Protein AF-T1RTM2-F1 (afdb_monomer_lite)

Secondary structure (DSSP, 8-state):
-------EEEPP---TTEEEE---SS--SEEETT-EEEEEE-STTEEEES-SEEEB-TTSSBSSPPPEEEE------TT---S-----------SPPPTT----

Structure (mmCIF, N/CA/C/O backbone):
data_AF-T1RTM2-F1
#
_entry.id   AF-T1RTM2-F1
#
loop_
_atom_site.group_PDB
_atom_site.id
_atom_site.type_symbol
_atom_site.label_atom_id
_atom_site.label_alt_id
_atom_site.label_comp_id
_atom_site.label_asym_id
_atom_site.label_entity_id
_atom_site.label_seq_id
_atom_site.pdbx_PDB_ins_code
_atom_site.Cartn_x
_atom_site.Cartn_y
_atom_site.Cartn_z
_atom_site.occupancy
_atom_site.B_iso_or_equiv
_atom_site.auth_seq_id
_atom_site.auth_comp_id
_atom_site.auth_asym_id
_atom_site.auth_atom_id
_atom_site.pdbx_PDB_model_num
ATOM 1 N N . LEU A 1 1 ? 16.703 -4.295 -33.563 1.00 46.75 1 LEU A N 1
ATOM 2 C CA . LEU A 1 1 ? 17.080 -4.806 -32.228 1.00 46.75 1 LEU A CA 1
ATOM 3 C C . LEU A 1 1 ? 15.974 -4.338 -31.289 1.00 46.75 1 LEU A C 1
ATOM 5 O O . LEU A 1 1 ? 15.713 -3.144 -31.346 1.00 46.75 1 LEU A O 1
ATOM 9 N N . PRO A 1 2 ? 15.235 -5.204 -30.574 1.00 63.44 2 PRO A N 1
ATOM 10 C CA . PRO A 1 2 ? 14.228 -4.711 -29.635 1.00 63.44 2 PRO A CA 1
ATOM 11 C C . PRO A 1 2 ? 14.945 -3.954 -28.512 1.00 63.44 2 PRO A C 1
ATOM 13 O O . PRO A 1 2 ? 15.909 -4.472 -27.948 1.00 63.44 2 PRO A O 1
ATOM 16 N N . GLU A 1 3 ? 14.535 -2.716 -28.248 1.00 63.16 3 GLU A N 1
ATOM 17 C CA . GLU A 1 3 ? 15.028 -1.960 -27.098 1.00 63.16 3 GLU A CA 1
ATOM 18 C C . GLU A 1 3 ?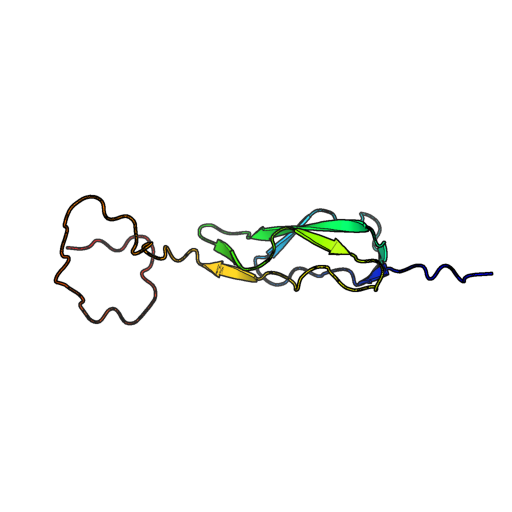 14.421 -2.580 -25.840 1.00 63.16 3 GLU A C 1
ATOM 20 O O . GLU A 1 3 ? 13.204 -2.614 -25.670 1.00 63.16 3 GLU A O 1
ATOM 25 N N . CYS A 1 4 ? 15.269 -3.151 -24.987 1.00 67.06 4 CYS A N 1
ATOM 26 C CA . CYS A 1 4 ? 14.850 -3.575 -23.662 1.00 67.06 4 CYS A CA 1
ATOM 27 C C . CYS A 1 4 ? 14.619 -2.312 -22.829 1.00 67.06 4 CYS A C 1
ATOM 29 O O . CYS A 1 4 ? 15.579 -1.714 -22.349 1.00 67.06 4 CYS A O 1
ATOM 31 N N . GLU A 1 5 ? 13.367 -1.896 -22.668 1.00 70.62 5 GLU A N 1
ATOM 32 C CA . GLU A 1 5 ? 13.032 -0.853 -21.702 1.00 70.62 5 GLU A CA 1
ATOM 33 C C . GLU A 1 5 ? 13.228 -1.427 -20.293 1.00 70.62 5 GLU A C 1
ATOM 35 O O . GLU A 1 5 ? 12.619 -2.432 -19.915 1.00 70.62 5 GLU A O 1
ATOM 40 N N . GLU A 1 6 ? 14.135 -0.831 -19.516 1.00 73.81 6 GLU A N 1
ATOM 41 C CA . GLU A 1 6 ? 14.325 -1.207 -18.117 1.00 73.81 6 GLU A CA 1
ATOM 42 C C . GLU A 1 6 ? 13.151 -0.662 -17.305 1.00 73.81 6 GLU A C 1
ATOM 44 O O . GLU A 1 6 ? 13.143 0.474 -16.830 1.00 73.81 6 GLU A O 1
ATOM 49 N N . VAL A 1 7 ? 12.113 -1.484 -17.189 1.00 85.88 7 VAL A N 1
ATOM 50 C CA . VAL A 1 7 ? 10.893 -1.076 -16.513 1.00 85.88 7 VAL A CA 1
ATOM 51 C C . VAL A 1 7 ? 11.057 -1.182 -15.004 1.00 85.88 7 VAL A C 1
ATOM 53 O O . VAL A 1 7 ? 11.312 -2.258 -14.444 1.00 85.88 7 VAL A O 1
ATOM 56 N N . SER A 1 8 ? 10.870 -0.041 -14.355 1.00 89.06 8 SER A N 1
ATOM 57 C CA . SER A 1 8 ? 10.926 0.125 -12.913 1.00 89.06 8 SER A CA 1
ATOM 58 C C . SER A 1 8 ? 9.697 0.881 -12.411 1.00 89.06 8 SER A C 1
ATOM 60 O O . SER A 1 8 ? 9.151 1.741 -13.096 1.00 89.06 8 SER A O 1
ATOM 62 N N . CYS A 1 9 ? 9.236 0.520 -11.218 1.00 89.06 9 CYS A N 1
ATOM 63 C CA . CYS A 1 9 ? 8.130 1.161 -10.525 1.00 89.06 9 CYS A CA 1
ATOM 64 C C . CYS A 1 9 ? 8.659 2.176 -9.521 1.00 89.06 9 CYS A C 1
ATOM 66 O O . CYS A 1 9 ? 9.707 1.972 -8.904 1.00 89.06 9 CYS A O 1
ATOM 68 N N . GLN A 1 10 ? 7.883 3.228 -9.282 1.00 88.88 10 GLN A N 1
ATOM 69 C CA . GLN A 1 10 ? 8.206 4.201 -8.246 1.00 88.88 10 GLN A CA 1
ATOM 70 C C . GLN A 1 10 ? 8.216 3.541 -6.860 1.00 88.88 10 GLN A C 1
ATOM 72 O O . GLN A 1 10 ? 7.303 2.777 -6.516 1.00 88.88 10 GLN A O 1
ATOM 77 N N . ARG A 1 11 ? 9.218 3.873 -6.038 1.00 88.88 11 ARG A N 1
ATOM 78 C CA . ARG A 1 11 ? 9.257 3.503 -4.620 1.00 88.88 11 ARG A CA 1
ATOM 79 C C . ARG A 1 11 ? 7.990 3.982 -3.912 1.00 88.88 11 ARG A C 1
ATOM 81 O O . ARG A 1 11 ? 7.558 5.122 -4.053 1.00 88.88 11 ARG A O 1
ATOM 88 N N . ILE A 1 12 ? 7.435 3.101 -3.086 1.00 86.94 12 ILE A N 1
ATOM 89 C CA . ILE A 1 12 ? 6.276 3.403 -2.250 1.00 86.94 12 ILE A CA 1
ATOM 90 C C . ILE A 1 12 ? 6.740 3.969 -0.911 1.00 86.94 12 ILE A C 1
ATOM 92 O O . ILE A 1 12 ? 7.540 3.343 -0.213 1.00 86.94 12 ILE A O 1
ATOM 96 N N . VAL A 1 13 ? 6.184 5.121 -0.540 1.00 85.69 13 VAL A N 1
ATOM 97 C CA . VAL A 1 13 ? 6.305 5.694 0.802 1.00 85.69 13 VAL A CA 1
ATOM 98 C C . VAL A 1 13 ? 5.071 5.260 1.602 1.00 85.69 13 VAL A C 1
ATOM 100 O O . VAL A 1 13 ? 3.958 5.634 1.227 1.00 85.69 13 VAL A O 1
ATOM 103 N N . PRO A 1 14 ? 5.215 4.414 2.640 1.00 82.00 14 PRO A N 1
ATOM 104 C CA . PRO A 1 14 ? 4.084 4.029 3.474 1.00 82.00 14 PRO A CA 1
ATOM 105 C C . PRO A 1 14 ? 3.507 5.248 4.196 1.00 82.00 14 PRO A C 1
ATOM 107 O O . PRO A 1 14 ? 4.222 5.950 4.906 1.00 82.00 14 PRO A O 1
ATOM 110 N N . GLU A 1 15 ? 2.203 5.462 4.043 1.00 80.94 15 GLU A N 1
ATOM 111 C CA . GLU A 1 15 ? 1.468 6.526 4.727 1.00 80.94 15 GLU A CA 1
ATOM 112 C C . GLU A 1 15 ? 0.646 5.944 5.889 1.00 80.94 15 GLU A C 1
ATOM 114 O O . GLU A 1 15 ? -0.017 4.908 5.756 1.00 80.94 15 GLU A O 1
ATOM 119 N N . GLY A 1 16 ? 0.657 6.628 7.036 1.00 84.81 16 GLY A N 1
ATOM 120 C CA . GLY A 1 16 ? -0.107 6.237 8.223 1.00 84.81 16 GLY A CA 1
ATOM 121 C C . GLY A 1 16 ? 0.372 4.926 8.859 1.00 84.81 16 GLY A C 1
ATOM 122 O O . GLY A 1 16 ? 1.562 4.715 9.058 1.00 84.81 16 GLY A O 1
ATOM 123 N N . ASN A 1 17 ? -0.572 4.039 9.188 1.00 87.81 17 ASN A N 1
ATOM 124 C CA . ASN A 1 17 ? -0.321 2.783 9.912 1.00 87.81 17 ASN A CA 1
ATOM 125 C C . ASN A 1 17 ? 0.113 1.621 8.998 1.00 87.81 17 ASN A C 1
ATOM 127 O O . ASN A 1 17 ? -0.018 0.456 9.368 1.00 87.81 17 ASN A O 1
ATOM 131 N N . VAL A 1 18 ? 0.559 1.903 7.774 1.00 91.06 18 VAL A N 1
ATOM 132 C CA . VAL A 1 18 ? 0.957 0.878 6.804 1.00 91.06 18 VAL A CA 1
ATOM 133 C C . VAL A 1 18 ? 2.449 0.582 6.951 1.00 91.06 18 VAL A C 1
ATOM 135 O O . VAL A 1 18 ? 3.280 1.480 6.941 1.00 91.06 18 VAL A O 1
ATOM 138 N N . ARG A 1 19 ? 2.813 -0.696 7.019 1.00 91.06 19 ARG A N 1
ATOM 139 C CA . ARG A 1 19 ? 4.188 -1.189 6.914 1.00 91.06 19 ARG A CA 1
ATOM 140 C C . ARG A 1 19 ? 4.392 -1.920 5.601 1.00 91.06 19 ARG A C 1
ATOM 142 O O . ARG A 1 19 ? 3.575 -2.759 5.231 1.00 91.06 19 ARG A O 1
ATOM 149 N N . VAL A 1 20 ? 5.510 -1.643 4.938 1.00 91.69 20 VAL A N 1
ATOM 150 C CA . VAL A 1 20 ? 5.906 -2.290 3.683 1.00 91.69 20 VAL A CA 1
ATOM 151 C C . VAL A 1 20 ? 7.207 -3.053 3.889 1.00 91.69 20 VAL A C 1
ATOM 153 O O . VAL A 1 20 ? 8.180 -2.506 4.398 1.00 91.69 20 VAL A O 1
ATOM 156 N N . ALA A 1 21 ? 7.224 -4.313 3.472 1.00 90.50 21 ALA A N 1
ATOM 157 C CA . ALA A 1 21 ? 8.401 -5.171 3.432 1.00 90.50 21 ALA A CA 1
ATOM 158 C C . ALA A 1 21 ? 8.772 -5.508 1.979 1.00 90.50 21 ALA A C 1
ATOM 160 O O . ALA A 1 21 ? 7.894 -5.609 1.120 1.00 90.50 21 ALA A O 1
ATOM 161 N N . GLY A 1 22 ? 10.067 -5.719 1.717 1.00 87.69 22 GLY A N 1
ATOM 162 C CA . GLY A 1 22 ? 10.591 -6.044 0.381 1.00 87.69 22 GLY A CA 1
ATOM 163 C C . GLY A 1 22 ? 11.098 -4.846 -0.430 1.00 87.69 22 GLY A C 1
ATOM 164 O O . GLY A 1 22 ? 11.386 -4.998 -1.617 1.00 87.69 22 GLY A O 1
ATOM 165 N N . LEU A 1 23 ? 11.209 -3.666 0.192 1.00 86.94 23 LEU A N 1
ATOM 166 C CA . LEU A 1 23 ? 11.867 -2.508 -0.416 1.00 86.94 23 LEU A CA 1
ATOM 167 C C . LEU A 1 23 ? 13.376 -2.779 -0.574 1.00 86.94 23 LEU A C 1
ATOM 169 O O . LEU A 1 23 ? 13.967 -3.395 0.316 1.00 86.94 23 LEU A O 1
ATOM 173 N N . PRO A 1 24 ? 14.002 -2.336 -1.679 1.00 82.62 24 PRO A N 1
ATOM 174 C CA . PRO A 1 24 ? 15.445 -2.453 -1.841 1.00 82.62 24 PRO A CA 1
ATOM 175 C C . PRO A 1 24 ? 16.177 -1.615 -0.784 1.00 82.62 24 PRO A C 1
ATOM 177 O O . PRO A 1 24 ? 15.733 -0.514 -0.449 1.00 82.62 24 PRO A O 1
ATOM 180 N N . ASP A 1 25 ? 17.282 -2.168 -0.275 1.00 75.75 25 ASP A N 1
ATOM 181 C CA . ASP A 1 25 ? 18.143 -1.573 0.764 1.00 75.75 25 ASP A CA 1
ATOM 182 C C . ASP A 1 25 ? 18.864 -0.314 0.260 1.00 75.75 25 ASP A C 1
ATOM 184 O O . ASP A 1 25 ? 19.049 0.661 0.984 1.00 75.75 25 ASP A O 1
ATOM 188 N N . HIS A 1 26 ? 19.184 -0.297 -1.035 1.00 73.25 26 HIS A N 1
ATOM 189 C CA . HIS A 1 26 ? 19.671 0.897 -1.701 1.00 73.25 26 HIS A CA 1
ATOM 190 C C . HIS A 1 26 ? 18.536 1.908 -1.864 1.00 73.25 26 HIS A C 1
ATOM 192 O O . HIS A 1 26 ? 17.447 1.574 -2.340 1.00 73.25 26 HIS A O 1
ATOM 198 N N . SER A 1 27 ? 18.812 3.161 -1.504 1.00 63.00 27 SER A N 1
ATOM 199 C CA . SER A 1 27 ? 17.927 4.329 -1.604 1.00 63.00 27 SER A CA 1
ATOM 200 C C . SER A 1 27 ? 17.547 4.713 -3.043 1.00 63.00 27 SER A C 1
ATOM 202 O O . SER A 1 27 ? 17.294 5.875 -3.320 1.00 63.00 27 SER A O 1
ATOM 204 N N . ASP A 1 28 ? 17.488 3.760 -3.969 1.00 73.44 28 ASP A N 1
ATOM 205 C CA . ASP A 1 28 ? 17.053 3.956 -5.347 1.00 73.44 28 ASP A CA 1
ATOM 206 C C . ASP A 1 28 ? 15.547 4.164 -5.392 1.00 73.44 28 ASP A C 1
ATOM 208 O O . ASP A 1 28 ? 14.792 3.268 -5.013 1.00 73.44 28 ASP A O 1
ATOM 212 N N . ASP A 1 29 ? 15.090 5.335 -5.824 1.00 80.69 29 ASP A N 1
ATOM 213 C CA . ASP A 1 29 ? 13.666 5.674 -5.968 1.00 80.69 29 ASP A CA 1
ATOM 214 C C . ASP A 1 29 ? 12.893 4.757 -6.936 1.00 80.69 29 ASP A C 1
ATOM 216 O O . ASP A 1 29 ? 11.671 4.868 -7.063 1.00 80.69 29 ASP A O 1
ATOM 220 N N . LEU A 1 30 ? 13.593 3.823 -7.582 1.00 84.19 30 LEU A N 1
ATOM 221 C CA . LEU A 1 30 ? 13.099 2.915 -8.600 1.00 84.19 30 LEU A CA 1
ATOM 222 C C . LEU A 1 30 ? 13.221 1.455 -8.146 1.00 84.19 30 LEU A C 1
ATOM 224 O O . LEU A 1 30 ? 14.269 0.979 -7.712 1.00 84.19 30 LEU A O 1
ATOM 228 N N . ILE A 1 31 ? 12.124 0.715 -8.284 1.00 87.75 31 ILE A N 1
ATOM 229 C CA . ILE A 1 31 ? 12.024 -0.708 -7.965 1.00 87.75 31 ILE A CA 1
ATOM 230 C C . ILE A 1 31 ? 11.895 -1.488 -9.268 1.00 87.75 31 ILE A C 1
ATOM 232 O O . ILE A 1 31 ? 10.956 -1.268 -10.024 1.00 87.75 31 ILE A O 1
ATOM 236 N N . ARG A 1 32 ? 12.807 -2.424 -9.545 1.00 87.25 32 ARG A N 1
ATOM 237 C CA . ARG A 1 32 ? 12.775 -3.192 -10.802 1.00 87.25 32 ARG A CA 1
ATOM 238 C C . ARG A 1 32 ? 11.517 -4.051 -10.922 1.00 87.25 32 ARG A C 1
ATOM 240 O O . ARG A 1 32 ? 11.013 -4.584 -9.927 1.00 87.25 32 ARG A O 1
ATOM 247 N N . SER A 1 33 ? 11.055 -4.237 -12.156 1.00 88.75 33 SER A N 1
ATOM 248 C CA . SER A 1 33 ? 10.000 -5.202 -12.468 1.00 88.75 33 SER A CA 1
ATOM 249 C C . SER A 1 33 ? 10.324 -6.596 -11.902 1.00 88.75 33 SER A C 1
ATOM 251 O O . SER A 1 33 ? 11.471 -7.041 -11.870 1.00 88.75 33 SER A O 1
ATOM 253 N N . GLY A 1 34 ? 9.301 -7.263 -11.364 1.00 88.25 34 GLY A N 1
ATOM 254 C CA . GLY A 1 34 ? 9.414 -8.545 -10.663 1.00 88.25 34 GLY A CA 1
ATOM 255 C C . GLY A 1 34 ? 9.599 -8.451 -9.143 1.00 88.25 34 GLY A C 1
ATOM 256 O O . GLY A 1 34 ? 9.394 -9.451 -8.452 1.00 88.25 34 GLY A O 1
ATOM 257 N N . HIS A 1 35 ? 9.914 -7.277 -8.583 1.00 89.44 35 HIS A N 1
ATOM 258 C CA . HIS A 1 35 ? 9.927 -7.096 -7.127 1.00 89.44 35 HIS A CA 1
ATOM 259 C C . HIS A 1 35 ? 8.527 -7.206 -6.525 1.00 89.44 35 HIS A C 1
ATOM 261 O O . HIS A 1 35 ? 7.549 -6.702 -7.077 1.00 89.44 35 HIS A O 1
ATOM 267 N N . ARG A 1 36 ? 8.451 -7.822 -5.342 1.00 92.31 36 ARG A N 1
ATOM 268 C CA . ARG A 1 36 ? 7.208 -8.040 -4.598 1.00 92.31 36 ARG A CA 1
ATOM 269 C C . ARG A 1 36 ? 7.265 -7.303 -3.273 1.00 92.31 36 ARG A C 1
ATOM 271 O O . ARG A 1 36 ? 8.171 -7.539 -2.476 1.00 92.31 36 ARG A O 1
ATOM 278 N N . LEU A 1 37 ? 6.277 -6.453 -3.032 1.00 92.44 37 LEU A N 1
ATOM 279 C CA . LEU A 1 37 ? 6.135 -5.703 -1.792 1.00 92.44 37 LEU A CA 1
ATOM 280 C C . LEU A 1 37 ? 5.006 -6.293 -0.961 1.00 92.44 37 LEU A C 1
ATOM 282 O O . LEU A 1 37 ? 3.923 -6.552 -1.478 1.00 92.44 37 LEU A O 1
ATOM 286 N N . THR A 1 38 ? 5.262 -6.502 0.328 1.00 93.12 38 THR A N 1
ATOM 287 C CA . THR A 1 38 ? 4.278 -7.038 1.275 1.00 93.12 38 THR A CA 1
ATOM 288 C C . THR 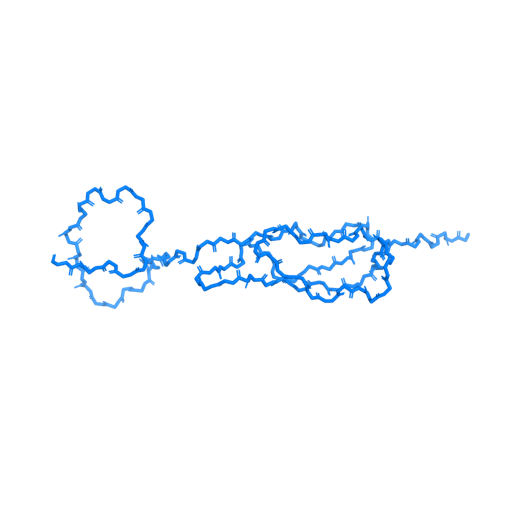A 1 38 ? 3.837 -5.952 2.240 1.00 93.12 38 THR A C 1
ATOM 290 O O . THR A 1 38 ? 4.669 -5.335 2.899 1.00 93.12 38 THR A O 1
ATOM 293 N N . PHE A 1 39 ? 2.530 -5.755 2.352 1.00 92.50 39 PHE A N 1
ATOM 294 C CA . PHE A 1 39 ? 1.895 -4.739 3.173 1.00 92.50 39 PHE A CA 1
ATOM 295 C C . PHE A 1 39 ? 1.317 -5.354 4.440 1.00 92.50 39 PHE A C 1
ATOM 297 O O . PHE A 1 39 ? 0.692 -6.414 4.417 1.00 92.50 39 PHE A O 1
ATOM 304 N N . SER A 1 40 ? 1.524 -4.661 5.550 1.00 90.75 40 SER A N 1
ATOM 305 C CA . SER A 1 40 ? 1.037 -5.016 6.881 1.00 90.75 40 SER A CA 1
ATOM 306 C C . SER A 1 40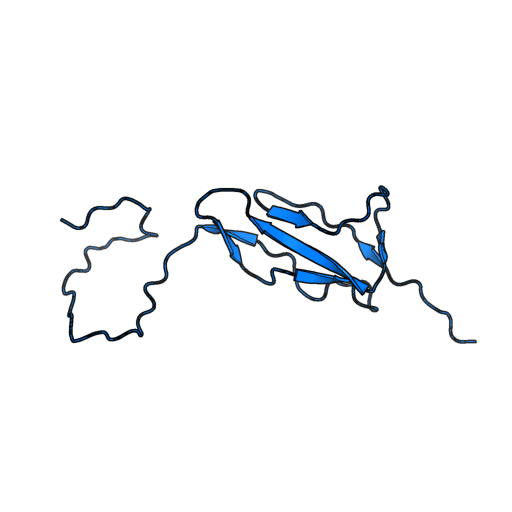 ? 0.490 -3.767 7.562 1.00 90.75 40 SER A C 1
ATOM 308 O O . SER A 1 40 ? 0.914 -2.664 7.233 1.00 90.75 40 SER A O 1
ATOM 310 N N . CYS A 1 41 ? -0.433 -3.919 8.508 1.00 91.00 41 CYS A N 1
ATOM 311 C CA . CYS A 1 41 ? -0.874 -2.803 9.342 1.00 91.00 41 CYS A CA 1
ATOM 312 C C . CYS A 1 41 ? -0.167 -2.837 10.690 1.00 91.00 41 CYS A C 1
ATOM 314 O O . CYS A 1 41 ? -0.048 -3.895 11.305 1.00 91.00 41 CYS A O 1
ATOM 316 N N . GLU A 1 42 ? 0.292 -1.676 11.137 1.00 88.50 42 GLU A N 1
ATOM 317 C CA . GLU A 1 42 ? 0.837 -1.463 12.467 1.00 88.50 42 GLU A CA 1
ATOM 318 C C . GLU A 1 42 ? -0.267 -0.941 13.391 1.00 88.50 42 GLU A C 1
ATOM 320 O O . GLU A 1 42 ? -0.882 0.089 13.128 1.00 88.5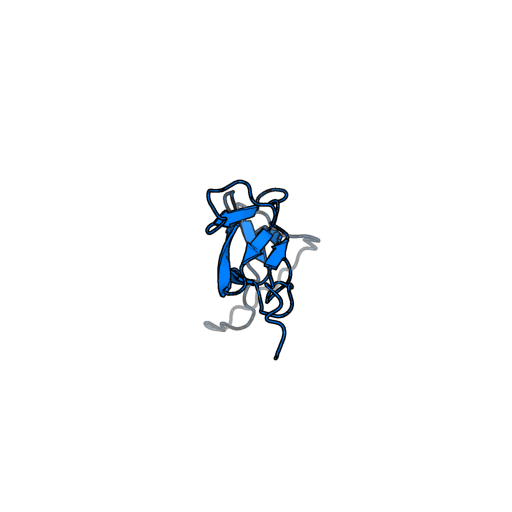0 42 GLU A O 1
ATOM 325 N N . GLY A 1 43 ? -0.543 -1.679 14.465 1.00 79.06 43 GLY A N 1
ATOM 326 C CA . GLY A 1 43 ? -1.579 -1.343 15.439 1.00 79.06 43 GLY A CA 1
ATOM 327 C C . GLY A 1 43 ? -2.554 -2.492 15.691 1.00 79.06 43 GLY A C 1
ATOM 328 O O . GLY A 1 43 ? -2.848 -3.307 14.817 1.00 79.06 43 GLY A O 1
ATOM 329 N N . ASN A 1 44 ? -3.051 -2.566 16.924 1.00 78.81 44 ASN A N 1
ATOM 330 C CA . ASN A 1 44 ? -4.010 -3.592 17.322 1.00 78.81 44 ASN A CA 1
ATOM 331 C C . ASN A 1 44 ? -5.385 -3.290 16.727 1.00 78.81 44 ASN A C 1
ATOM 333 O O . ASN A 1 44 ? -5.879 -2.175 16.854 1.00 78.81 44 ASN A O 1
ATOM 337 N N . GLY A 1 45 ? -6.015 -4.301 16.130 1.00 77.19 45 GLY A N 1
ATOM 338 C CA . GLY A 1 45 ? -7.355 -4.155 15.566 1.00 77.19 45 GLY A CA 1
ATOM 339 C C . GLY A 1 45 ? -7.395 -3.452 14.211 1.00 77.19 45 GLY A C 1
ATOM 340 O O . GLY A 1 45 ? -8.478 -3.078 13.793 1.00 77.19 45 GLY A O 1
ATOM 341 N N . LEU A 1 46 ? -6.272 -3.305 13.501 1.00 86.12 46 LEU A N 1
ATOM 342 C CA . LEU A 1 46 ? -6.254 -2.849 12.108 1.00 86.12 46 LEU A CA 1
ATOM 343 C C . LEU A 1 46 ? -6.057 -4.027 11.150 1.00 86.12 46 LEU A C 1
ATOM 345 O O . LEU A 1 46 ? -5.277 -4.942 11.411 1.00 86.12 46 LEU A O 1
ATOM 349 N N . ILE A 1 47 ? -6.743 -3.983 10.013 1.00 86.50 47 ILE A N 1
ATOM 350 C CA . ILE A 1 47 ? -6.593 -4.934 8.912 1.00 86.50 47 ILE A CA 1
ATOM 351 C C . ILE A 1 47 ? -6.255 -4.207 7.612 1.00 86.50 47 ILE A C 1
ATOM 353 O O . ILE A 1 47 ? -6.692 -3.081 7.362 1.00 86.50 47 ILE A O 1
ATOM 357 N N . ILE A 1 48 ? -5.487 -4.887 6.762 1.00 89.69 48 ILE A N 1
ATOM 358 C CA . ILE A 1 48 ? -5.223 -4.451 5.391 1.00 89.69 48 ILE A CA 1
ATOM 359 C C . ILE A 1 48 ? -6.516 -4.583 4.581 1.00 89.69 48 ILE A C 1
ATOM 361 O O . I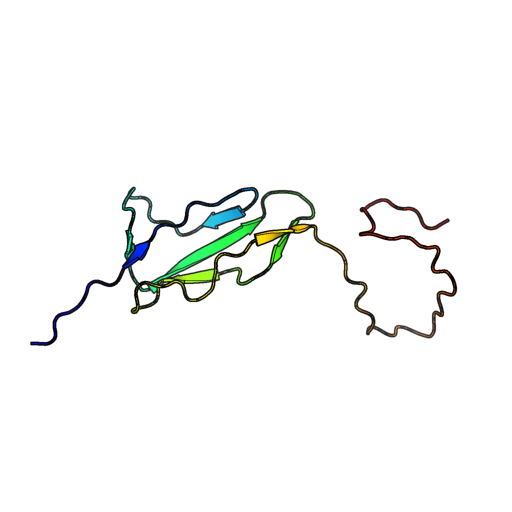LE A 1 48 ? -7.067 -5.677 4.444 1.00 89.69 48 ILE A O 1
ATOM 365 N N . ARG A 1 49 ? -6.979 -3.475 4.001 1.00 89.69 49 ARG A N 1
ATOM 366 C CA . ARG A 1 49 ? -8.033 -3.449 2.986 1.00 89.69 49 ARG A CA 1
ATOM 367 C C . ARG A 1 49 ? -7.402 -3.262 1.612 1.00 89.69 49 ARG A C 1
ATOM 369 O O . ARG A 1 49 ? -6.901 -2.183 1.298 1.00 89.69 49 ARG A O 1
ATOM 376 N N . GLY A 1 50 ? -7.469 -4.311 0.801 1.00 88.62 50 GLY A N 1
ATOM 377 C CA . GLY A 1 50 ? -6.847 -4.377 -0.518 1.00 88.62 50 GLY A CA 1
ATOM 378 C C . GLY A 1 50 ? -5.923 -5.584 -0.626 1.00 88.62 50 GLY A C 1
ATOM 379 O O . GLY A 1 50 ? -6.054 -6.551 0.127 1.00 88.62 50 GLY A O 1
ATOM 380 N N . GLU A 1 51 ? -4.987 -5.526 -1.565 1.00 92.44 51 GLU A N 1
ATOM 381 C CA . GLU A 1 51 ? -4.037 -6.607 -1.788 1.00 92.44 51 GLU A CA 1
ATOM 382 C C . GLU A 1 51 ? -2.854 -6.498 -0.820 1.00 92.44 51 GLU A C 1
ATOM 384 O O . GLU A 1 51 ? -2.167 -5.482 -0.753 1.00 92.44 51 GLU A O 1
ATOM 389 N N . LYS A 1 52 ? -2.605 -7.563 -0.050 1.00 91.38 52 LYS A N 1
ATOM 390 C CA . LYS A 1 52 ? -1.494 -7.595 0.914 1.00 91.38 52 LYS A CA 1
ATOM 391 C C . LYS A 1 52 ? -0.118 -7.683 0.256 1.00 91.38 52 LYS A C 1
ATOM 393 O O . LYS A 1 52 ? 0.880 -7.437 0.919 1.00 91.38 52 LYS A O 1
ATOM 398 N N . VAL A 1 53 ? -0.042 -8.128 -0.996 1.00 93.62 53 VAL A N 1
ATOM 399 C CA . VAL A 1 53 ? 1.220 -8.311 -1.716 1.00 93.62 53 VAL A CA 1
ATOM 400 C C . VAL A 1 53 ? 1.038 -7.840 -3.142 1.00 93.62 53 VAL A C 1
ATOM 402 O O . VAL A 1 53 ? 0.319 -8.488 -3.889 1.00 93.62 53 VAL A O 1
ATOM 405 N N . ILE A 1 54 ? 1.744 -6.784 -3.521 1.00 94.31 54 ILE A N 1
ATOM 406 C CA . ILE A 1 54 ? 1.721 -6.254 -4.887 1.00 94.31 54 ILE A CA 1
ATOM 407 C C . ILE A 1 54 ? 3.073 -6.508 -5.556 1.00 94.31 54 ILE A C 1
ATOM 409 O O . ILE A 1 54 ? 4.097 -6.668 -4.884 1.00 94.31 54 ILE A O 1
ATOM 413 N N . THR A 1 55 ? 3.085 -6.540 -6.883 1.00 93.62 55 THR A N 1
ATOM 414 C CA . THR A 1 55 ? 4.286 -6.808 -7.683 1.00 93.62 55 THR A CA 1
ATOM 415 C C . THR A 1 55 ? 4.527 -5.667 -8.659 1.00 93.62 55 THR A C 1
ATOM 417 O O . THR A 1 55 ? 3.573 -5.179 -9.261 1.00 93.62 55 THR A O 1
ATOM 420 N N . CYS A 1 56 ? 5.780 -5.239 -8.823 1.00 92.19 56 CYS A N 1
ATOM 421 C CA . CYS A 1 56 ? 6.136 -4.284 -9.868 1.00 92.19 56 CYS A CA 1
ATOM 422 C C . CYS A 1 56 ? 6.057 -4.988 -11.223 1.00 92.19 56 CYS A C 1
ATOM 424 O O . CYS A 1 56 ? 6.791 -5.951 -11.468 1.00 92.19 56 CYS A O 1
ATOM 426 N N . GLN A 1 57 ? 5.135 -4.561 -12.079 1.00 91.50 57 GLN A N 1
ATOM 427 C CA . GLN A 1 57 ? 4.907 -5.196 -13.370 1.00 91.50 57 GLN A CA 1
ATOM 428 C C . GLN A 1 57 ? 5.863 -4.648 -14.433 1.00 91.50 57 GLN A C 1
ATOM 430 O O . GLN A 1 57 ? 6.480 -3.595 -14.284 1.00 91.50 57 GLN A O 1
ATOM 435 N N . SER A 1 58 ? 5.951 -5.357 -15.557 1.00 88.31 58 SER A N 1
ATOM 436 C CA . SER A 1 58 ? 6.742 -4.956 -16.724 1.00 88.31 58 SER A CA 1
ATOM 437 C C . SER A 1 58 ? 6.164 -3.759 -17.487 1.00 88.31 58 SER A C 1
ATOM 439 O O . SER A 1 58 ? 6.669 -3.437 -18.552 1.00 88.31 58 SER A O 1
ATOM 441 N N . ASN A 1 59 ? 5.111 -3.109 -16.982 1.00 88.44 59 ASN A N 1
ATOM 442 C CA . ASN A 1 59 ? 4.569 -1.853 -17.512 1.00 88.44 59 ASN A CA 1
ATOM 443 C C . ASN A 1 59 ? 4.915 -0.626 -16.638 1.00 88.44 59 ASN A C 1
ATOM 445 O O . ASN A 1 59 ? 4.478 0.473 -16.953 1.00 88.44 59 ASN A O 1
ATOM 449 N N . GLY A 1 60 ? 5.661 -0.808 -15.540 1.00 87.88 60 GLY A N 1
ATOM 450 C CA . GLY A 1 60 ? 6.095 0.271 -14.642 1.00 87.88 60 GLY A CA 1
ATOM 451 C C . GLY A 1 60 ? 5.067 0.592 -13.563 1.00 87.88 60 GLY A C 1
ATOM 452 O O . GLY A 1 60 ? 5.263 1.501 -12.760 1.00 87.88 60 GLY A O 1
ATOM 453 N N . GLU A 1 61 ? 3.982 -0.179 -13.523 1.00 91.19 61 GLU A N 1
ATOM 454 C CA . GLU A 1 61 ? 2.884 -0.011 -12.592 1.00 91.19 61 GLU A CA 1
ATOM 455 C C . GLU A 1 61 ? 2.805 -1.192 -11.619 1.00 91.19 61 GLU A C 1
ATOM 457 O O . GLU A 1 61 ? 3.204 -2.327 -11.903 1.00 91.19 61 GLU A O 1
ATOM 462 N N . TRP A 1 62 ? 2.272 -0.931 -10.433 1.00 92.88 62 TRP A N 1
ATOM 463 C CA . TRP A 1 62 ? 2.039 -1.972 -9.441 1.00 92.88 62 TRP A CA 1
ATOM 464 C C . TRP A 1 62 ? 0.859 -2.857 -9.853 1.00 92.88 62 TRP A C 1
ATOM 466 O O . TRP A 1 62 ? -0.123 -2.368 -10.402 1.00 92.88 62 TRP A O 1
ATOM 476 N N . SER A 1 63 ? 0.932 -4.162 -9.565 1.00 93.69 63 SER A N 1
ATOM 477 C CA . SER A 1 63 ? -0.137 -5.132 -9.883 1.00 93.69 63 SER A CA 1
ATOM 478 C C . SER A 1 63 ? -1.495 -4.769 -9.289 1.00 93.69 63 SER A C 1
ATOM 480 O O . SER A 1 63 ? -2.528 -5.136 -9.839 1.00 93.69 63 SER A O 1
ATOM 482 N N . SER A 1 64 ? -1.472 -4.055 -8.168 1.00 93.38 64 SER A N 1
ATOM 483 C CA . SER A 1 64 ? -2.642 -3.589 -7.446 1.00 93.38 64 SER A CA 1
ATOM 484 C C . SER A 1 64 ? -2.367 -2.213 -6.839 1.00 93.38 64 SER A C 1
ATOM 486 O O . SER A 1 64 ? -1.210 -1.886 -6.545 1.00 93.38 64 SER A O 1
ATOM 488 N N . PRO A 1 65 ? -3.419 -1.410 -6.600 1.00 91.31 65 PRO A N 1
ATOM 489 C CA . PRO A 1 65 ? -3.292 -0.146 -5.892 1.00 91.31 65 PRO A CA 1
ATOM 490 C C . PRO A 1 65 ? -2.829 -0.363 -4.449 1.00 91.31 65 PRO A C 1
ATOM 492 O O . PRO A 1 65 ? -3.046 -1.423 -3.855 1.00 91.31 65 PRO A O 1
ATOM 495 N N . LEU A 1 66 ? -2.230 0.677 -3.865 1.00 89.56 66 LEU A N 1
ATOM 496 C CA . LEU A 1 66 ? -1.727 0.624 -2.498 1.00 89.56 66 LEU A CA 1
ATOM 497 C C . LEU A 1 66 ? -2.870 0.325 -1.512 1.00 89.56 66 LEU A C 1
ATOM 499 O O . LEU A 1 66 ? -3.893 1.025 -1.522 1.00 89.56 66 LEU A O 1
ATOM 503 N N . PRO A 1 67 ? -2.713 -0.687 -0.642 1.00 91.00 67 PRO A N 1
ATOM 504 C CA . PRO A 1 67 ? -3.720 -1.007 0.352 1.00 91.00 67 PRO A CA 1
ATOM 505 C C . PRO A 1 67 ? -3.789 0.060 1.446 1.00 91.00 67 PRO A C 1
ATOM 507 O O . PRO A 1 67 ? -2.846 0.815 1.683 1.00 91.00 67 PRO A O 1
ATOM 510 N N . LYS A 1 68 ? -4.915 0.080 2.163 1.00 89.94 68 LYS A N 1
ATOM 511 C CA . LYS A 1 68 ? -5.127 0.962 3.317 1.00 89.94 68 LYS A CA 1
ATOM 512 C C . LYS A 1 68 ? -5.335 0.150 4.582 1.00 89.94 68 LYS A C 1
ATOM 514 O O . LYS A 1 68 ? -5.969 -0.904 4.543 1.00 89.94 68 LYS A O 1
ATOM 519 N N . CYS A 1 69 ? -4.860 0.675 5.703 1.00 89.69 69 CYS A N 1
ATOM 520 C CA . CYS A 1 69 ? -5.201 0.132 7.008 1.00 89.69 69 CYS A CA 1
ATOM 521 C C . CYS A 1 69 ? -6.550 0.672 7.462 1.00 89.69 69 CYS A C 1
ATOM 523 O O . CYS A 1 69 ? -6.772 1.882 7.480 1.00 89.69 69 CYS A O 1
ATOM 525 N N . VAL A 1 70 ? -7.454 -0.241 7.798 1.00 87.00 70 VAL A N 1
ATOM 526 C CA . VAL A 1 70 ? -8.782 0.077 8.322 1.00 87.00 70 VAL A CA 1
ATOM 527 C C . VAL A 1 70 ? -9.002 -0.679 9.619 1.00 87.00 70 VAL A C 1
ATOM 529 O O . VAL A 1 70 ? -8.452 -1.762 9.807 1.00 87.00 70 VAL A O 1
ATOM 532 N N . GLU A 1 71 ? -9.823 -0.127 10.502 1.00 84.88 71 GLU A N 1
ATOM 533 C CA . GLU A 1 71 ? -10.234 -0.826 11.715 1.00 84.88 71 GLU A CA 1
ATOM 534 C C . GLU A 1 71 ? -10.928 -2.147 11.350 1.00 84.88 71 GLU A C 1
ATOM 536 O O . GLU A 1 71 ? -11.803 -2.205 10.476 1.00 84.88 71 GLU A O 1
ATOM 541 N N . ALA A 1 72 ? -10.528 -3.212 12.035 1.00 74.25 72 ALA A N 1
ATOM 542 C CA . ALA A 1 72 ? -11.079 -4.550 11.962 1.00 74.25 72 ALA A CA 1
ATOM 543 C C . ALA A 1 72 ? -12.506 -4.518 12.500 1.00 74.25 72 ALA A C 1
ATOM 545 O O . ALA A 1 72 ? -12.786 -4.830 13.656 1.00 74.25 72 ALA A O 1
ATOM 546 N N . THR A 1 73 ? -13.433 -4.118 11.643 1.00 65.06 73 THR A N 1
ATOM 547 C CA . THR A 1 73 ? -14.847 -4.251 11.947 1.00 65.06 73 THR A CA 1
ATOM 548 C C . THR A 1 73 ? -15.180 -5.716 11.730 1.00 65.06 73 THR A C 1
ATOM 550 O O . THR A 1 73 ? -15.070 -6.215 10.608 1.00 65.06 73 THR A O 1
ATOM 553 N N . CYS A 1 74 ? -15.558 -6.430 12.790 1.00 58.06 74 CYS A N 1
ATOM 554 C CA . CYS A 1 74 ? -16.213 -7.716 12.609 1.00 58.06 74 CYS A CA 1
ATOM 555 C C . CYS A 1 74 ? -17.518 -7.442 11.865 1.00 58.06 74 CYS A C 1
ATOM 557 O O . CYS A 1 74 ? -18.512 -7.034 12.462 1.00 58.06 74 CYS A O 1
ATOM 559 N N . LEU A 1 75 ? -17.511 -7.650 10.549 1.00 52.69 75 LEU A N 1
ATOM 560 C CA . LEU A 1 75 ? -18.745 -7.940 9.850 1.00 52.69 75 LEU A CA 1
ATOM 561 C C . LEU A 1 75 ? -19.221 -9.239 10.481 1.00 52.69 75 LEU A C 1
ATOM 563 O O . LEU A 1 75 ? -18.588 -10.280 10.287 1.00 52.69 75 LEU A O 1
ATOM 567 N N . LEU A 1 76 ? -20.280 -9.163 11.287 1.00 48.09 76 LEU A N 1
ATOM 568 C CA . LEU A 1 76 ? -21.062 -10.336 11.632 1.00 48.09 76 LEU A CA 1
ATOM 569 C C . LEU A 1 76 ? -21.347 -11.004 10.284 1.00 48.09 76 LEU A C 1
ATOM 571 O O . LEU A 1 76 ? -22.082 -10.451 9.463 1.00 48.09 76 LEU A O 1
ATOM 575 N N . GLN A 1 77 ? -20.649 -12.095 9.967 1.00 47.38 77 GLN A N 1
ATOM 576 C CA . GLN A 1 77 ? -20.905 -12.791 8.721 1.00 47.38 77 GLN A CA 1
ATOM 577 C C . GLN A 1 77 ? -22.312 -13.342 8.888 1.00 47.38 77 GLN A C 1
ATOM 579 O O . GLN A 1 77 ? -22.506 -14.333 9.585 1.00 47.38 77 GLN A O 1
ATOM 584 N N . SER A 1 78 ? -23.291 -12.661 8.292 1.00 50.00 78 SER A N 1
ATOM 585 C CA . SER A 1 78 ? -24.727 -12.949 8.397 1.00 50.00 78 SER A CA 1
ATOM 586 C C . SER A 1 78 ? -25.113 -14.330 7.827 1.00 50.00 78 SER A C 1
ATOM 588 O O . SER A 1 78 ? -26.270 -14.594 7.546 1.00 50.00 78 SER A O 1
ATOM 590 N N . ASN A 1 79 ? -24.150 -15.230 7.602 1.00 44.66 79 ASN A N 1
ATOM 591 C CA . ASN A 1 79 ? -24.367 -16.543 7.003 1.00 44.66 79 ASN A CA 1
ATOM 592 C C . ASN A 1 79 ? -23.482 -17.644 7.611 1.00 44.66 79 ASN A C 1
ATOM 594 O O . ASN A 1 79 ? -22.914 -18.483 6.915 1.00 44.66 79 ASN A O 1
ATOM 598 N N . ARG A 1 80 ? -23.404 -17.690 8.941 1.00 44.41 80 ARG A N 1
ATOM 599 C CA . ARG A 1 80 ? -23.324 -18.972 9.653 1.00 44.41 80 ARG A CA 1
ATOM 600 C C . ARG A 1 80 ? -24.573 -19.070 10.517 1.00 44.41 80 ARG A C 1
ATOM 602 O O . ARG A 1 80 ? -24.557 -18.685 11.679 1.00 44.41 80 ARG A O 1
ATOM 609 N N . THR A 1 81 ? -25.659 -19.572 9.938 1.00 44.53 81 THR A N 1
ATOM 610 C CA . THR A 1 81 ? -26.777 -20.121 10.709 1.00 44.53 81 THR A CA 1
ATOM 611 C C . THR A 1 81 ? -26.258 -21.319 11.501 1.00 44.53 81 THR A C 1
ATOM 613 O O . THR A 1 81 ? -26.213 -22.444 11.009 1.00 44.53 81 THR A O 1
ATOM 616 N N . VAL A 1 82 ? -25.806 -21.073 12.726 1.00 50.31 82 VAL A N 1
ATOM 617 C CA . VAL A 1 82 ? -25.823 -22.079 13.787 1.00 50.31 82 VAL A CA 1
ATOM 618 C C . VAL A 1 82 ? -27.139 -21.846 14.512 1.00 50.31 82 VAL A C 1
ATOM 620 O O . VAL A 1 82 ? -27.213 -20.895 15.272 1.00 50.31 82 VAL A O 1
ATOM 623 N N . GLY A 1 83 ? -28.154 -22.659 14.191 1.00 39.84 83 GLY A N 1
ATOM 624 C CA . GLY A 1 83 ? -29.426 -22.807 14.916 1.00 39.84 83 GLY A CA 1
ATOM 625 C C . GLY A 1 83 ? -30.138 -21.516 15.330 1.00 39.84 83 GLY A C 1
ATOM 626 O O . GLY A 1 83 ? -29.743 -20.888 16.301 1.00 39.84 83 GLY A O 1
ATOM 627 N N . ASP A 1 84 ? -31.210 -21.177 14.614 1.00 53.31 84 ASP A N 1
ATOM 628 C CA . ASP A 1 84 ? -32.329 -20.310 15.017 1.00 53.31 84 ASP A CA 1
ATOM 629 C C . ASP A 1 84 ? -32.115 -19.454 16.287 1.00 53.31 84 ASP A C 1
ATOM 631 O O . ASP A 1 84 ? -32.658 -19.737 17.355 1.00 53.31 84 ASP A O 1
ATOM 635 N N . LEU A 1 85 ? -31.342 -18.370 16.167 1.00 49.69 85 LEU A N 1
ATOM 636 C CA . LEU A 1 85 ? -31.356 -17.260 17.121 1.00 49.69 85 LEU A CA 1
ATOM 637 C C . LEU A 1 85 ? -31.895 -16.020 16.402 1.00 49.69 85 LEU A C 1
ATOM 639 O O . LEU A 1 85 ? -31.186 -15.368 15.635 1.00 49.69 85 LEU A O 1
ATOM 643 N N . GLN A 1 86 ? -33.160 -15.689 16.646 1.00 41.56 86 GLN A N 1
ATOM 644 C CA . GLN A 1 86 ? -33.722 -14.385 16.301 1.00 41.56 86 GLN A CA 1
ATOM 645 C C . GLN A 1 86 ? -33.293 -13.374 17.363 1.00 41.56 86 GLN A C 1
ATOM 647 O O . GLN A 1 86 ? -33.765 -13.411 18.496 1.00 41.56 86 GLN A O 1
ATOM 652 N N . ILE A 1 87 ? -32.380 -12.471 17.002 1.00 51.31 87 ILE A N 1
ATOM 653 C CA . ILE A 1 87 ? -32.073 -11.303 17.830 1.00 51.31 87 ILE A CA 1
ATOM 654 C C . ILE A 1 87 ? -33.070 -10.202 17.449 1.00 51.31 87 ILE A C 1
ATOM 656 O O . ILE A 1 87 ? -32.817 -9.413 16.541 1.00 51.31 87 ILE A O 1
ATOM 660 N N . GLU A 1 88 ? -34.225 -10.162 18.116 1.00 45.47 88 GLU A N 1
ATOM 661 C CA . GLU A 1 88 ? -35.096 -8.982 18.097 1.00 45.47 88 GLU A CA 1
ATOM 662 C C . GLU A 1 88 ? -34.535 -7.951 19.079 1.00 45.47 88 GLU A C 1
ATOM 664 O O . GLU A 1 88 ? -34.692 -8.059 20.293 1.00 45.47 88 GLU A O 1
ATOM 669 N N . GLY A 1 89 ? -33.805 -6.974 18.545 1.00 44.56 89 GLY A N 1
ATOM 670 C CA . GLY A 1 89 ? -33.195 -5.920 19.346 1.00 44.56 89 GLY A CA 1
ATOM 671 C C . GLY A 1 89 ? -32.128 -5.159 18.579 1.00 44.56 89 GLY A C 1
ATOM 672 O O . GLY A 1 89 ? -30.952 -5.235 18.921 1.00 44.56 89 GLY A O 1
ATOM 673 N N . LEU A 1 90 ? -32.524 -4.421 17.540 1.00 47.53 90 LEU A N 1
ATOM 674 C CA . LEU A 1 90 ? -31.741 -3.264 17.112 1.00 47.53 90 LEU A CA 1
ATOM 675 C C . LEU A 1 90 ? -32.222 -2.052 17.923 1.00 47.53 90 LEU A C 1
ATOM 677 O O . LEU A 1 90 ? -33.257 -1.489 17.575 1.00 47.53 90 LEU A O 1
ATOM 681 N N . PRO A 1 91 ? -31.517 -1.608 18.979 1.00 46.22 91 PRO A N 1
ATOM 682 C CA . PRO A 1 91 ? -31.504 -0.184 19.262 1.00 46.22 91 PRO A CA 1
ATOM 683 C C . PRO A 1 91 ? -30.735 0.494 18.119 1.00 46.22 91 PRO A C 1
ATOM 685 O O . PRO A 1 91 ? -29.831 -0.112 17.544 1.00 46.22 91 PRO A O 1
ATOM 688 N N . ASP A 1 92 ? -31.088 1.727 17.772 1.00 48.12 92 ASP A N 1
ATOM 689 C CA . ASP A 1 92 ? -30.413 2.593 16.799 1.00 48.12 92 ASP A CA 1
ATOM 690 C C . ASP A 1 92 ? -28.923 2.850 17.134 1.00 48.12 92 ASP A C 1
ATOM 692 O O . ASP A 1 92 ? -28.502 3.973 17.411 1.00 48.12 92 ASP A O 1
ATOM 696 N N . ILE A 1 93 ? -28.073 1.823 17.111 1.00 53.94 93 ILE A N 1
ATOM 697 C CA . ILE A 1 93 ? -26.618 1.968 17.135 1.00 53.94 93 ILE A CA 1
ATOM 698 C C . ILE A 1 93 ? -26.172 2.359 15.730 1.00 53.94 93 ILE A C 1
ATOM 700 O O . ILE A 1 93 ? -25.672 1.563 14.937 1.00 53.94 93 ILE A O 1
ATOM 704 N N . ALA A 1 94 ? -26.391 3.634 15.413 1.00 49.31 94 ALA A N 1
ATOM 705 C CA . ALA A 1 94 ? -25.790 4.289 14.270 1.00 49.31 94 ALA A CA 1
ATOM 706 C C . ALA A 1 94 ? -24.267 4.360 14.478 1.00 49.31 94 ALA A C 1
ATOM 708 O O . ALA A 1 94 ? -23.746 5.281 15.105 1.00 49.31 94 ALA A O 1
ATOM 709 N N . GLY A 1 95 ? -23.546 3.373 13.947 1.00 52.38 95 GLY A N 1
ATOM 710 C CA . GLY A 1 95 ? -22.093 3.425 13.792 1.00 52.38 95 GLY A CA 1
ATOM 711 C C . GLY A 1 95 ? -21.341 2.180 14.274 1.00 52.38 95 GLY A C 1
ATOM 712 O O . GLY A 1 95 ? -21.902 1.322 14.952 1.00 52.38 95 GLY A O 1
ATOM 713 N N . PRO A 1 96 ? -20.056 2.055 13.895 1.00 47.50 96 PRO A N 1
ATOM 714 C CA . PRO A 1 96 ? -19.246 0.868 14.148 1.00 47.50 96 PRO A CA 1
ATOM 715 C C . PRO A 1 96 ? -19.117 0.578 15.647 1.00 47.50 96 PRO A C 1
ATOM 717 O O . PRO A 1 96 ? -18.672 1.420 16.430 1.00 47.50 96 PRO A O 1
ATOM 720 N N . VAL A 1 97 ? -19.493 -0.642 16.037 1.00 55.84 97 VAL A N 1
ATOM 721 C CA . VAL A 1 97 ? -19.401 -1.118 17.420 1.00 55.84 97 VAL A CA 1
ATOM 722 C C . VAL A 1 97 ? -17.926 -1.256 17.798 1.00 55.84 97 VAL A C 1
ATOM 724 O O . VAL A 1 97 ? -17.180 -2.010 17.173 1.00 55.84 97 VAL A O 1
ATOM 727 N N . LYS A 1 98 ? -17.495 -0.512 18.821 1.00 48.53 98 LYS A N 1
ATOM 728 C CA . LYS A 1 98 ? -16.128 -0.582 19.351 1.00 48.53 98 LYS A CA 1
ATOM 729 C C . LYS A 1 98 ? -15.925 -1.872 20.168 1.00 48.53 98 LYS A C 1
ATOM 731 O O . LYS A 1 98 ? -16.864 -2.317 20.835 1.00 48.53 98 LYS A O 1
ATOM 736 N N . PRO A 1 99 ? -14.711 -2.452 20.181 1.00 47.31 99 PRO A N 1
ATOM 737 C CA . PRO A 1 99 ? -14.406 -3.593 21.038 1.00 47.31 99 PRO A CA 1
ATOM 738 C C . PRO A 1 99 ? -14.625 -3.240 22.520 1.00 47.31 99 PRO A C 1
ATOM 740 O O . PRO A 1 99 ? -14.177 -2.191 22.978 1.00 47.31 99 PRO A O 1
ATOM 743 N N . GLY A 1 100 ? -15.313 -4.112 23.265 1.00 54.75 100 GLY A N 1
ATOM 744 C CA . GLY A 1 100 ? -15.604 -3.929 24.698 1.00 54.75 100 GLY A CA 1
ATOM 745 C C . GLY A 1 100 ? -17.038 -3.504 25.033 1.00 54.75 100 GLY A C 1
ATOM 746 O O . GLY A 1 100 ? -17.352 -3.298 26.205 1.00 54.75 100 GLY A O 1
ATOM 747 N N . HIS A 1 101 ? -17.926 -3.389 24.043 1.00 54.25 101 HIS A N 1
ATOM 748 C CA . HIS A 1 101 ? -19.338 -3.131 24.310 1.00 54.25 101 HIS A CA 1
ATOM 749 C C . HIS A 1 101 ? -20.013 -4.379 24.899 1.00 54.25 101 HIS A C 1
ATOM 751 O O . HIS A 1 101 ? -20.036 -5.441 24.277 1.00 54.25 101 HIS A O 1
ATOM 757 N N . LYS A 1 102 ? -20.540 -4.258 26.118 1.00 51.16 102 LYS A N 1
ATOM 758 C CA . LYS A 1 102 ? -21.291 -5.321 26.782 1.00 51.16 102 LYS A CA 1
ATOM 759 C C . LYS A 1 102 ? -22.761 -5.158 26.411 1.00 51.16 102 LYS A C 1
ATOM 761 O O . LYS A 1 102 ? -23.384 -4.191 26.834 1.00 51.16 102 LYS A O 1
ATOM 766 N N . LEU A 1 103 ? -23.287 -6.091 25.624 1.00 54.44 103 LEU A N 1
ATOM 767 C CA . LEU A 1 103 ? -24.725 -6.220 25.408 1.00 54.44 103 LEU A CA 1
ATOM 768 C C . LEU A 1 103 ? -25.342 -6.612 26.760 1.00 54.44 103 LEU A C 1
ATOM 770 O O . LEU A 1 103 ? -25.006 -7.668 27.301 1.00 54.44 103 LEU A O 1
ATOM 774 N N . THR A 1 104 ? -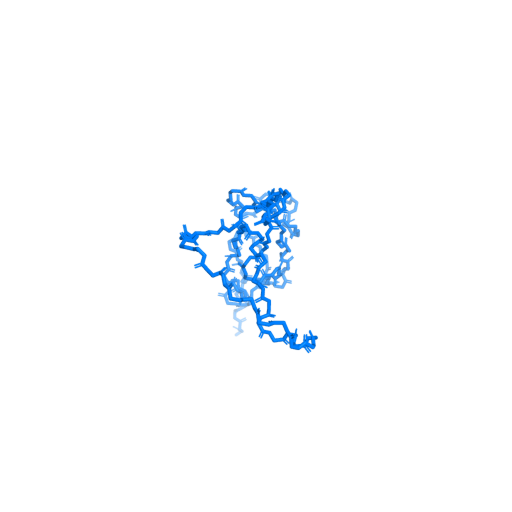26.115 -5.708 27.356 1.00 49.28 104 THR A N 1
ATOM 775 C CA . THR A 1 104 ? -26.878 -5.946 28.594 1.00 49.28 104 THR A CA 1
ATOM 776 C C . THR A 1 104 ? -28.309 -6.301 28.281 1.00 49.28 104 THR A C 1
ATOM 778 O O . THR A 1 104 ? -28.873 -5.615 27.402 1.00 49.28 104 THR A O 1
#

Organism: Carassius auratus (NCBI:txid7957)

pLDDT: mean 74.41, std 18.25, range [39.84, 94.31]

InterPro domains:
  IPR000436 Sushi/SCR/CCP domain [PF00084] (29-69)
  IPR000436 Sushi/SCR/CCP domain [PS50923] (7-71)
  IPR000436 Sushi/SCR/CCP domain [SM00032] (9-69)
  IPR000436 Sushi/SCR/CCP domain [cd00033] (22-70)
  IPR035976 Sushi/SCR/CCP superfamily [SSF57535] (1-70)

Radius of gyration: 20.97 Å; chains: 1; bounding box: 55×29×61 Å

Foldseek 3Di:
DDDDDFAWAADDDDDDQKDKPQDDPPPPRTHGFFGKIAIDGHDPQKDWDWDRIWTCHSVRDINTDDTDIDGNQPPPPPPPPPDDDDPPDDDPPPDGDDPPDDDD

Sequence (104 aa):
LPECEEVSCQRIVPEGNVRVAGLPDHSDDLIRSGHRLTFSCEGNGLIIRGEKVITCQSNGEWSSPLPKCVEATCLLQSNRTVGDLQIEGLPDIAGPVKPGHKLT